Protein AF-A0A1F2S3S4-F1 (afdb_monomer_lite)

Secondary structure (DSSP, 8-state):
----------SSSSHHHHHHHHHHHHHHHHHHHHHHHHTT-EEEEEEEEE-TTT--EEEEEEEEEEEETTTEEE-HHHHHHHHHHTT-HHHHHHHHHHHHHHHHHHHHHTTPPPPEEEE--

Radius of gyration: 22.2 Å; chains: 1; bounding box: 79×38×46 Å

Sequence (121 aa):
MYHAKESGRNNHQFFKPDMNARAVERQWIAANLRRALAQHEFVLHYQPKVDLETGLMTGAEALIRWRHPHRGPIYPAQFVPIAEDCGLMVPIGQWVLREACAQAQAWIDAGRRPTTVAWTS

Foldseek 3Di:
DDDDDDDDDDDDPVPPPVVVVLVVLLVVLLVCVVVQLVVVQKDWDWAFDADPVVRDTQATETAIWGQDPPPGIDHCVSRVVSCVVNVNCVVVVVVSVVNQVVVQVVCVVVVHDRHDYHYDD

Structure (mmCIF, N/CA/C/O backbone):
data_AF-A0A1F2S3S4-F1
#
_entry.id   AF-A0A1F2S3S4-F1
#
loop_
_atom_site.group_PDB
_atom_site.id
_atom_site.type_symbol
_atom_site.label_atom_id
_atom_site.label_alt_id
_atom_site.label_comp_id
_atom_site.label_asym_id
_atom_site.label_entity_id
_atom_site.label_seq_id
_atom_site.pdbx_PDB_ins_code
_atom_site.Cartn_x
_atom_site.Cartn_y
_atom_site.Cartn_z
_atom_site.occupancy
_atom_site.B_iso_or_equiv
_atom_site.auth_seq_id
_atom_site.auth_comp_id
_atom_site.auth_asym_id
_atom_site.auth_atom_id
_atom_site.pdbx_PDB_model_num
ATOM 1 N N . MET A 1 1 ? 57.774 -25.232 -19.438 1.00 42.62 1 MET A N 1
ATOM 2 C CA . MET A 1 1 ? 58.208 -25.086 -18.030 1.00 42.62 1 MET A CA 1
ATOM 3 C C . MET A 1 1 ? 57.583 -23.797 -17.513 1.00 42.62 1 MET A C 1
ATOM 5 O O . MET A 1 1 ? 58.039 -22.753 -17.931 1.00 42.62 1 MET A O 1
ATOM 9 N N . TYR A 1 2 ? 56.485 -23.744 -16.763 1.00 34.56 2 TYR A N 1
ATOM 10 C CA . TYR A 1 2 ? 55.772 -24.733 -15.959 1.00 34.56 2 TYR A CA 1
ATOM 11 C C . TYR A 1 2 ? 54.258 -24.561 -16.163 1.00 34.56 2 TYR A C 1
ATOM 13 O O . TYR A 1 2 ? 53.729 -23.456 -16.120 1.00 34.56 2 TYR A O 1
ATOM 21 N N . HIS A 1 3 ? 53.587 -25.686 -16.388 1.00 39.44 3 HIS A N 1
ATOM 22 C CA . HIS A 1 3 ? 52.155 -25.854 -16.187 1.00 39.44 3 HIS A CA 1
ATOM 23 C C . HIS A 1 3 ? 51.837 -25.784 -14.688 1.00 39.44 3 HIS A C 1
ATOM 25 O O . HIS A 1 3 ? 52.501 -26.473 -13.922 1.00 39.44 3 HIS A O 1
ATOM 31 N N . ALA A 1 4 ? 50.766 -25.087 -14.305 1.00 37.62 4 ALA A N 1
ATOM 32 C CA . ALA A 1 4 ? 49.880 -25.514 -13.220 1.00 37.62 4 ALA A CA 1
ATOM 33 C C . ALA A 1 4 ? 48.536 -24.780 -13.341 1.00 37.62 4 ALA A C 1
ATOM 35 O O . ALA A 1 4 ? 48.444 -23.564 -13.206 1.00 37.62 4 ALA A O 1
ATOM 36 N N . LYS A 1 5 ? 47.503 -25.554 -13.677 1.00 44.28 5 LYS A N 1
ATOM 37 C CA . LYS A 1 5 ? 46.088 -25.201 -13.546 1.00 44.28 5 LYS A CA 1
ATOM 38 C C . LYS A 1 5 ? 45.738 -25.112 -12.062 1.00 44.28 5 LYS A C 1
ATOM 40 O O . LYS A 1 5 ? 46.130 -26.014 -11.341 1.00 44.28 5 LYS A O 1
ATOM 45 N N . GLU A 1 6 ? 44.884 -24.163 -11.694 1.00 36.44 6 GLU A N 1
ATOM 46 C CA . GLU A 1 6 ? 43.825 -24.333 -10.683 1.00 36.44 6 GLU A CA 1
ATOM 47 C C . GLU A 1 6 ? 42.831 -23.161 -10.850 1.00 36.44 6 GLU A C 1
ATOM 49 O O . GLU A 1 6 ? 43.172 -22.005 -10.651 1.00 36.44 6 GLU A O 1
ATOM 54 N N . SER A 1 7 ? 41.721 -23.363 -11.573 1.00 36.19 7 SER A N 1
ATOM 55 C CA . SER A 1 7 ? 40.388 -23.609 -10.981 1.00 36.19 7 SER A CA 1
ATOM 56 C C . SER A 1 7 ? 39.799 -22.321 -10.362 1.00 36.19 7 SER A C 1
ATOM 58 O O . SER A 1 7 ? 40.200 -21.917 -9.288 1.00 36.19 7 SER A O 1
ATOM 60 N N . GLY A 1 8 ? 38.865 -21.593 -10.983 1.00 36.00 8 GLY A N 1
ATOM 61 C CA . GLY A 1 8 ? 37.567 -22.097 -11.417 1.00 36.00 8 GLY A CA 1
ATOM 62 C C . GLY A 1 8 ? 36.886 -21.219 -12.472 1.00 36.00 8 GLY A C 1
ATOM 63 O O . GLY A 1 8 ? 36.724 -20.008 -12.359 1.00 36.00 8 GLY A O 1
ATOM 64 N N . ARG A 1 9 ? 36.481 -21.913 -13.524 1.00 46.31 9 ARG A N 1
ATOM 65 C CA . ARG A 1 9 ? 35.820 -21.480 -14.745 1.00 46.31 9 ARG A CA 1
ATOM 66 C C . ARG A 1 9 ? 34.320 -21.696 -14.541 1.00 46.31 9 ARG A C 1
ATOM 68 O O . ARG A 1 9 ? 33.880 -22.818 -14.737 1.00 46.31 9 ARG A O 1
ATOM 75 N N . ASN A 1 10 ? 33.576 -20.679 -14.088 1.00 38.47 10 ASN A N 1
ATOM 76 C CA . ASN A 1 10 ? 32.102 -20.614 -14.180 1.00 38.47 10 ASN A CA 1
ATOM 77 C C . ASN A 1 10 ? 31.525 -19.322 -13.566 1.00 38.47 10 ASN A C 1
ATOM 79 O O . ASN A 1 10 ? 31.046 -19.345 -12.439 1.00 38.47 10 ASN A O 1
ATOM 83 N N . ASN A 1 11 ? 31.514 -18.185 -14.277 1.00 40.03 11 ASN A N 1
ATOM 84 C CA . ASN A 1 11 ? 30.653 -17.077 -13.815 1.00 40.03 11 ASN A CA 1
ATOM 85 C C . ASN A 1 11 ? 30.005 -16.193 -14.894 1.00 40.03 11 ASN A C 1
ATOM 87 O O . ASN A 1 11 ? 29.435 -15.154 -14.586 1.00 40.03 11 ASN A O 1
ATOM 91 N N . HIS A 1 12 ? 30.038 -16.599 -16.167 1.00 46.00 12 HIS A N 1
ATOM 92 C CA . HIS A 1 12 ? 29.491 -15.778 -17.260 1.00 46.00 12 HIS A CA 1
ATOM 93 C C . HIS A 1 12 ? 28.166 -16.271 -17.854 1.00 46.00 12 HIS A C 1
ATOM 95 O O . HIS A 1 12 ? 27.632 -15.604 -18.739 1.00 46.00 12 HIS A O 1
ATOM 101 N N . GLN A 1 13 ? 27.617 -17.400 -17.392 1.00 40.66 13 GLN A N 1
ATOM 102 C CA . GLN A 1 13 ? 26.443 -18.011 -18.034 1.00 40.66 13 GLN A CA 1
ATOM 103 C C . GLN A 1 13 ? 25.116 -17.791 -17.292 1.00 40.66 13 GLN A C 1
ATOM 105 O O . GLN A 1 13 ? 24.098 -17.637 -17.956 1.00 40.66 13 GLN A O 1
ATOM 110 N N . PHE A 1 14 ? 25.116 -17.626 -15.965 1.00 41.97 14 PHE A N 1
ATOM 111 C CA . PHE A 1 14 ? 23.902 -17.261 -15.209 1.00 41.97 14 PHE A CA 1
ATOM 112 C C . PHE A 1 14 ? 23.609 -15.750 -15.207 1.00 41.97 14 PHE A C 1
ATOM 114 O O . PHE A 1 14 ? 22.507 -15.323 -14.891 1.00 41.97 14 PHE A O 1
ATOM 121 N N . PHE A 1 15 ? 24.582 -14.920 -15.596 1.00 47.53 15 PHE A N 1
ATOM 122 C CA . PHE A 1 15 ? 24.500 -13.465 -15.442 1.00 47.53 15 PHE A CA 1
ATOM 123 C C . PHE A 1 15 ? 23.742 -12.751 -16.578 1.00 47.53 15 PHE A C 1
ATOM 125 O O . PHE A 1 15 ? 23.322 -11.616 -16.410 1.00 47.53 15 PHE A O 1
ATOM 132 N N . LYS A 1 16 ? 23.554 -13.370 -17.752 1.00 56.03 16 LYS A N 1
ATOM 133 C CA . LYS A 1 16 ? 23.025 -12.660 -18.938 1.00 56.03 16 LYS A CA 1
ATOM 134 C C . LYS A 1 16 ? 21.499 -12.733 -19.125 1.00 56.03 16 LYS A C 1
ATOM 136 O O . LYS A 1 16 ? 20.922 -11.694 -19.437 1.00 56.03 16 LYS A O 1
ATOM 141 N N . PRO A 1 17 ? 20.821 -13.879 -18.935 1.00 58.91 17 PRO A N 1
ATOM 142 C CA . PRO A 1 17 ? 19.366 -13.952 -19.109 1.00 58.91 17 PRO A CA 1
ATOM 143 C C . PRO A 1 17 ? 18.606 -13.263 -17.968 1.00 58.91 17 PRO A C 1
ATOM 145 O O . PRO A 1 17 ? 17.729 -12.441 -18.225 1.00 58.91 17 PRO A O 1
ATOM 148 N N . ASP A 1 18 ? 19.002 -13.521 -16.719 1.00 61.56 18 ASP A N 1
ATOM 149 C CA . ASP A 1 18 ? 18.311 -13.009 -15.528 1.00 61.56 18 ASP A CA 1
ATOM 150 C C . ASP A 1 18 ? 18.458 -11.494 -15.365 1.00 61.56 18 ASP A C 1
ATOM 152 O O . ASP A 1 18 ? 17.512 -10.809 -14.971 1.00 61.56 18 ASP A O 1
ATOM 156 N N . MET A 1 19 ? 19.621 -10.933 -15.712 1.00 63.56 19 MET A N 1
ATOM 157 C CA . MET A 1 19 ? 19.800 -9.479 -15.728 1.00 63.56 19 MET A CA 1
ATOM 158 C C . MET A 1 19 ? 18.954 -8.809 -16.805 1.00 63.56 19 MET A C 1
ATOM 160 O O . MET A 1 19 ? 18.365 -7.760 -16.548 1.00 63.56 19 MET A O 1
ATOM 164 N N . ASN A 1 20 ? 18.868 -9.414 -17.993 1.00 78.06 20 ASN A N 1
ATOM 165 C CA . ASN A 1 20 ? 18.056 -8.871 -19.073 1.00 78.06 20 ASN A CA 1
ATOM 166 C C . ASN A 1 20 ? 16.563 -8.937 -18.713 1.00 78.06 20 ASN A C 1
ATOM 168 O O . ASN A 1 20 ? 15.840 -7.962 -18.894 1.00 78.06 20 ASN A O 1
ATOM 172 N N . ALA A 1 21 ? 16.118 -10.038 -18.098 1.00 82.31 21 ALA A N 1
ATOM 173 C CA . ALA A 1 21 ? 14.753 -10.183 -17.599 1.00 82.31 21 ALA A CA 1
ATOM 174 C C . ALA A 1 21 ? 14.403 -9.124 -16.538 1.00 82.31 21 ALA A C 1
ATOM 176 O O . ALA A 1 21 ? 13.349 -8.496 -16.621 1.00 82.31 21 ALA A O 1
ATOM 177 N N . ARG A 1 22 ? 15.303 -8.856 -15.581 1.00 83.62 22 ARG A N 1
ATOM 178 C CA . ARG A 1 22 ? 15.106 -7.806 -14.562 1.00 83.62 22 ARG A CA 1
ATOM 179 C C . ARG A 1 22 ? 15.043 -6.403 -15.164 1.00 83.62 22 ARG A C 1
ATOM 181 O O . ARG A 1 22 ? 14.218 -5.598 -14.736 1.00 83.62 22 ARG A O 1
ATOM 188 N N . ALA A 1 23 ? 15.888 -6.106 -16.150 1.00 87.31 23 ALA A N 1
ATOM 189 C CA . ALA A 1 23 ? 15.877 -4.815 -16.835 1.00 87.31 23 ALA A CA 1
ATOM 190 C C . ALA A 1 23 ? 14.568 -4.598 -17.612 1.00 87.31 23 ALA A C 1
ATOM 192 O O . ALA A 1 23 ? 13.951 -3.538 -17.490 1.00 87.31 23 ALA A O 1
ATOM 193 N N . VAL A 1 24 ? 14.111 -5.622 -18.342 1.00 90.81 24 VAL A N 1
ATOM 194 C CA . VAL A 1 24 ? 12.827 -5.610 -19.058 1.00 90.81 24 VAL A CA 1
ATOM 195 C C . VAL A 1 24 ? 11.661 -5.423 -18.087 1.00 90.81 24 VAL A C 1
ATOM 197 O O . VAL A 1 24 ? 10.786 -4.595 -18.341 1.00 90.81 24 VAL A O 1
ATOM 200 N N . GLU A 1 25 ? 11.663 -6.127 -16.953 1.00 90.25 25 GLU A N 1
ATOM 201 C CA . GLU A 1 25 ? 10.609 -5.997 -15.944 1.00 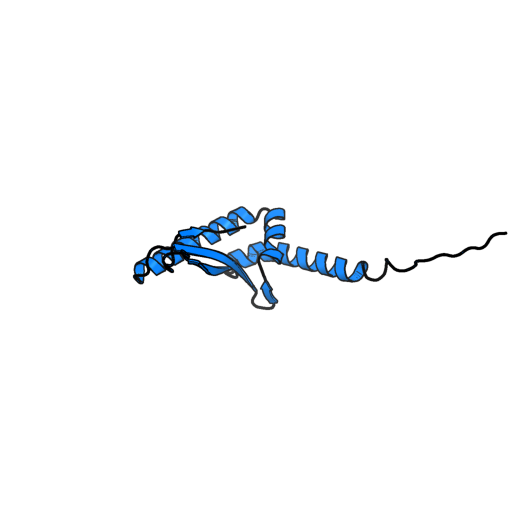90.25 25 GLU A CA 1
ATOM 202 C C . GLU A 1 25 ? 10.567 -4.591 -15.342 1.00 90.25 25 GLU A C 1
ATOM 204 O O . GLU A 1 25 ? 9.504 -3.975 -15.264 1.00 90.25 25 GLU A O 1
ATOM 209 N N . ARG A 1 26 ? 11.734 -4.035 -14.995 1.00 91.81 26 ARG A N 1
ATOM 210 C CA . ARG A 1 26 ? 11.839 -2.670 -14.471 1.00 91.81 26 ARG A CA 1
ATOM 211 C C . ARG A 1 26 ? 11.311 -1.642 -15.469 1.00 91.81 26 ARG A C 1
ATOM 213 O O . ARG A 1 26 ? 10.559 -0.746 -15.087 1.00 91.81 26 ARG A O 1
ATOM 220 N N . GLN A 1 27 ? 11.693 -1.762 -16.741 1.00 91.88 27 GLN A N 1
ATOM 221 C CA . GLN A 1 27 ? 11.228 -0.865 -17.798 1.00 91.88 27 GLN A CA 1
ATOM 222 C C . GLN A 1 27 ? 9.713 -0.976 -18.000 1.00 91.88 27 GLN A C 1
ATOM 224 O O . GLN A 1 27 ? 9.035 0.042 -18.149 1.00 91.88 27 GLN A O 1
ATOM 229 N N . TRP A 1 28 ? 9.175 -2.197 -17.965 1.00 94.19 28 TRP A N 1
ATOM 230 C CA . TRP A 1 28 ? 7.740 -2.426 -18.058 1.00 94.19 28 TRP A CA 1
ATOM 231 C C . TRP A 1 28 ? 6.997 -1.773 -16.886 1.00 94.19 28 TRP A C 1
ATOM 233 O O . TRP A 1 28 ? 6.047 -1.027 -17.120 1.00 94.19 28 TRP A O 1
ATOM 243 N N . ILE A 1 29 ? 7.451 -1.962 -15.643 1.00 94.19 29 ILE A N 1
ATOM 244 C CA . ILE A 1 29 ? 6.846 -1.321 -14.465 1.00 94.19 29 ILE A CA 1
ATOM 245 C C . ILE A 1 29 ? 6.873 0.207 -14.610 1.00 94.19 29 ILE A C 1
ATOM 247 O O . ILE A 1 29 ? 5.829 0.848 -14.496 1.00 94.19 29 ILE A O 1
ATOM 251 N N . ALA A 1 30 ? 8.029 0.789 -14.941 1.00 92.38 30 ALA A N 1
ATOM 252 C CA . ALA A 1 30 ? 8.184 2.235 -15.104 1.00 92.38 30 ALA A CA 1
ATOM 253 C C . ALA A 1 30 ? 7.211 2.820 -16.146 1.00 92.38 30 ALA A C 1
ATOM 255 O O . ALA A 1 30 ? 6.579 3.851 -15.905 1.00 92.38 30 ALA A O 1
ATOM 256 N N . ALA A 1 31 ? 7.047 2.138 -17.284 1.00 92.19 31 ALA A N 1
ATOM 257 C CA . ALA A 1 31 ? 6.124 2.549 -18.339 1.00 92.19 31 ALA A CA 1
ATOM 258 C C . ALA A 1 31 ? 4.645 2.448 -17.925 1.00 92.19 31 ALA A C 1
ATOM 260 O O . ALA A 1 31 ? 3.825 3.239 -18.393 1.00 92.19 31 ALA A O 1
ATOM 261 N N . ASN A 1 32 ? 4.290 1.500 -17.052 1.00 94.88 32 ASN A N 1
ATOM 262 C CA . ASN A 1 32 ? 2.895 1.230 -16.699 1.00 94.88 32 ASN A CA 1
ATOM 263 C C . ASN A 1 32 ? 2.437 1.911 -15.398 1.00 94.88 32 ASN A C 1
ATOM 265 O O . ASN A 1 32 ? 1.238 2.097 -15.230 1.00 94.88 32 ASN A O 1
ATOM 269 N N . LEU A 1 33 ? 3.339 2.366 -14.521 1.00 93.56 33 LEU A N 1
ATOM 270 C CA . LEU A 1 33 ? 2.987 2.979 -13.228 1.00 93.56 33 LEU A CA 1
ATOM 271 C C . LEU A 1 33 ? 2.044 4.190 -13.338 1.00 93.56 33 LEU A C 1
ATOM 273 O O . LEU A 1 33 ? 1.059 4.283 -12.606 1.00 93.56 33 LEU A O 1
ATOM 277 N N . ARG A 1 34 ? 2.308 5.118 -14.270 1.00 91.94 34 ARG A N 1
ATOM 278 C CA . ARG A 1 34 ? 1.416 6.276 -14.488 1.00 91.94 34 ARG A CA 1
ATOM 279 C C . ARG A 1 34 ? 0.032 5.838 -14.961 1.00 91.94 34 ARG A C 1
ATOM 281 O O . ARG A 1 34 ? -0.973 6.394 -14.526 1.00 91.94 34 ARG A O 1
ATOM 288 N N . ARG A 1 35 ? -0.012 4.834 -15.841 1.00 93.56 35 ARG A N 1
ATOM 289 C CA . ARG A 1 35 ? -1.261 4.277 -16.364 1.00 93.56 35 ARG A CA 1
ATOM 290 C C . ARG A 1 35 ? -2.046 3.571 -15.263 1.00 93.56 35 ARG A C 1
ATOM 292 O O . ARG A 1 35 ? -3.242 3.800 -15.164 1.00 93.56 35 ARG A O 1
ATO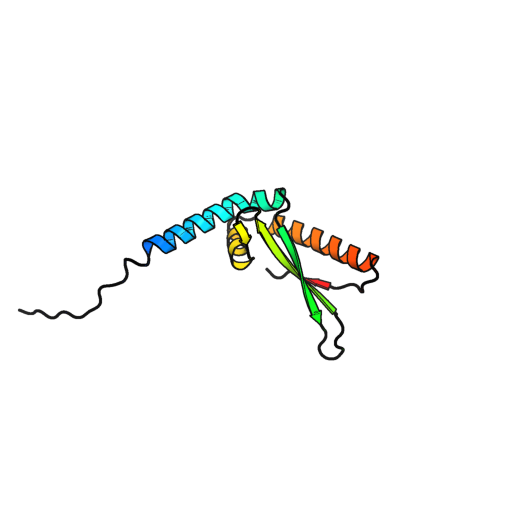M 299 N N . ALA A 1 36 ? -1.377 2.793 -14.418 1.00 94.25 36 ALA A N 1
ATOM 300 C CA . ALA A 1 36 ? -1.983 2.098 -13.288 1.00 94.25 36 ALA A CA 1
ATOM 301 C C . ALA A 1 36 ? -2.708 3.058 -12.338 1.00 94.25 36 ALA A C 1
ATOM 303 O O . ALA A 1 36 ? -3.825 2.777 -11.904 1.00 94.25 36 ALA A O 1
ATOM 304 N N . LEU A 1 37 ? -2.107 4.225 -12.078 1.00 91.06 37 LEU A N 1
ATOM 305 C CA . LEU A 1 37 ? -2.735 5.279 -11.282 1.00 91.06 37 LEU A CA 1
ATOM 306 C C . LEU A 1 37 ? -3.998 5.837 -11.954 1.00 91.06 37 LEU A C 1
ATOM 308 O O . LEU A 1 37 ? -5.020 5.999 -11.294 1.00 91.06 37 LEU A O 1
ATOM 312 N N . ALA A 1 38 ? -3.943 6.101 -13.262 1.00 92.19 38 ALA A N 1
ATOM 313 C CA . ALA A 1 38 ? -5.075 6.630 -14.026 1.00 92.19 38 ALA A CA 1
ATOM 314 C C . ALA A 1 38 ? -6.198 5.600 -14.258 1.00 92.19 38 ALA A C 1
ATOM 316 O O . ALA A 1 38 ? -7.355 5.976 -14.399 1.00 92.19 38 ALA A O 1
ATOM 317 N N . GLN A 1 39 ? -5.865 4.309 -14.308 1.00 95.00 39 GLN A N 1
ATOM 318 C CA . GLN A 1 39 ? -6.798 3.207 -14.571 1.00 95.00 39 GLN A CA 1
ATOM 319 C C . GLN A 1 39 ? -7.327 2.541 -13.294 1.00 95.00 39 GLN A C 1
ATOM 321 O O . GLN A 1 39 ? -7.959 1.491 -13.376 1.00 95.00 39 GLN A O 1
ATOM 326 N N . HIS A 1 40 ? -7.094 3.139 -12.120 1.00 93.31 40 HIS A N 1
ATOM 327 C CA . HIS A 1 40 ? -7.543 2.605 -10.828 1.00 93.31 40 HIS A CA 1
ATOM 328 C C . HIS A 1 40 ? -7.074 1.159 -10.573 1.00 93.31 40 HIS A C 1
ATOM 330 O O . HIS A 1 40 ? -7.794 0.334 -10.009 1.00 93.31 40 HIS A O 1
ATOM 336 N N . GLU A 1 41 ? -5.848 0.840 -10.994 1.00 96.38 41 GLU A N 1
ATOM 337 C CA . GLU A 1 41 ? -5.251 -0.484 -10.787 1.00 96.38 41 GLU A CA 1
ATOM 338 C C . GLU A 1 41 ? -4.585 -0.617 -9.408 1.00 96.38 41 GLU A C 1
ATOM 340 O O . GLU A 1 41 ? -4.241 -1.725 -8.989 1.00 96.38 41 GLU A O 1
ATOM 345 N N . PHE A 1 42 ? -4.400 0.490 -8.687 1.00 96.56 42 PHE A N 1
ATOM 346 C CA . PHE A 1 42 ? -3.968 0.455 -7.295 1.00 96.56 42 PHE A CA 1
ATOM 347 C C . PHE A 1 42 ? -5.145 0.208 -6.356 1.00 96.56 42 PHE A C 1
ATOM 349 O O . PHE A 1 42 ? -6.239 0.736 -6.540 1.00 96.56 42 PHE A O 1
ATOM 356 N N . VAL A 1 43 ? -4.894 -0.582 -5.317 1.00 96.06 43 VAL A N 1
ATOM 357 C CA . VAL A 1 43 ? -5.830 -0.839 -4.220 1.00 96.06 43 VAL A CA 1
ATOM 358 C C . 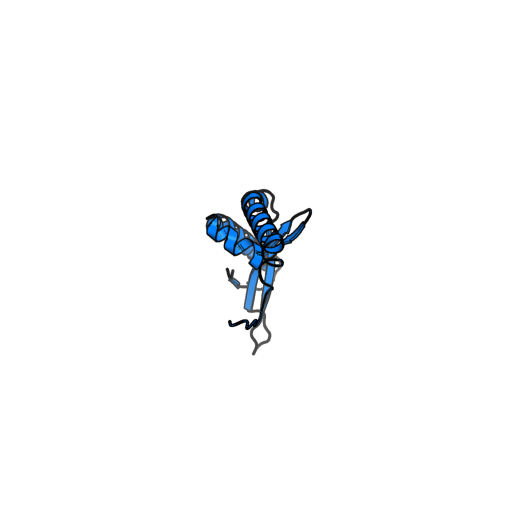VAL A 1 43 ? -5.091 -0.759 -2.888 1.00 96.06 43 VAL A C 1
ATOM 360 O O . VAL A 1 43 ? -3.884 -1.010 -2.825 1.00 96.06 43 VAL A O 1
ATOM 363 N N . LEU A 1 44 ? -5.807 -0.422 -1.818 1.00 95.94 44 LEU A N 1
ATOM 364 C CA . LEU A 1 44 ? -5.277 -0.470 -0.458 1.00 95.94 44 LEU A CA 1
ATOM 365 C C . LEU A 1 44 ? -5.751 -1.739 0.245 1.00 95.94 44 LEU A C 1
ATOM 367 O O . LEU A 1 44 ? -6.937 -2.055 0.274 1.00 95.94 44 LEU A O 1
ATOM 371 N N . HIS A 1 45 ? -4.802 -2.476 0.807 1.00 94.56 45 HIS A N 1
ATOM 372 C CA . HIS A 1 45 ? -5.076 -3.502 1.805 1.00 94.56 45 HIS A CA 1
ATOM 373 C C . HIS A 1 45 ? -4.830 -2.909 3.190 1.00 94.56 45 HIS A C 1
ATOM 375 O O . HIS A 1 45 ? -3.990 -2.026 3.335 1.00 94.56 45 HIS A O 1
ATOM 381 N N . TYR A 1 46 ? -5.526 -3.413 4.206 1.00 93.00 46 TYR A N 1
ATOM 382 C CA . TYR A 1 46 ? -5.439 -2.873 5.560 1.00 93.00 46 TYR A CA 1
ATOM 383 C C . TYR A 1 46 ? -5.002 -3.953 6.540 1.00 93.00 46 TYR A C 1
ATOM 385 O O . TYR A 1 46 ? -5.679 -4.970 6.685 1.00 93.00 46 TYR A O 1
ATOM 393 N N . GLN A 1 47 ? -3.869 -3.736 7.204 1.00 91.19 47 GLN A N 1
ATOM 394 C CA . GLN A 1 47 ? -3.389 -4.621 8.262 1.00 91.19 47 GLN A CA 1
ATOM 395 C C . GLN A 1 47 ? -3.763 -4.033 9.628 1.00 91.19 47 GLN A C 1
ATOM 397 O O . GLN A 1 47 ? -3.321 -2.929 9.935 1.00 91.19 47 GLN A O 1
ATOM 402 N N . PRO A 1 48 ? -4.561 -4.721 10.461 1.00 89.69 48 PRO A N 1
ATOM 403 C CA . PRO A 1 48 ? -4.974 -4.184 11.752 1.00 89.69 48 PRO A CA 1
ATOM 404 C C . PRO A 1 48 ? -3.780 -4.036 12.702 1.00 89.69 48 PRO A C 1
ATOM 406 O O . PRO A 1 48 ? -2.921 -4.915 12.783 1.00 89.69 48 PRO A O 1
ATOM 409 N N . LYS A 1 49 ? -3.761 -2.933 13.451 1.00 89.06 49 LYS A N 1
ATOM 410 C CA . LYS A 1 49 ? -2.881 -2.718 14.603 1.00 89.06 49 LYS A CA 1
ATOM 411 C C . LYS A 1 49 ? -3.695 -2.981 15.859 1.00 89.06 49 LYS A C 1
ATOM 413 O O . LYS A 1 49 ? -4.770 -2.405 16.025 1.00 89.06 49 LYS A O 1
ATOM 418 N N . VAL A 1 50 ? -3.203 -3.883 16.699 1.00 88.62 50 VAL A N 1
ATOM 419 C CA . VAL A 1 50 ? -3.862 -4.295 17.940 1.00 88.62 50 VAL A CA 1
ATOM 420 C C . VAL A 1 50 ? -2.988 -3.924 19.124 1.00 88.62 50 VAL A C 1
ATOM 422 O O . VAL A 1 50 ? -1.767 -4.066 19.077 1.00 88.62 50 VAL A O 1
ATOM 425 N N . ASP A 1 51 ? -3.623 -3.422 20.169 1.00 89.06 51 ASP A N 1
ATOM 426 C CA . ASP A 1 51 ? -3.004 -3.271 21.473 1.00 89.06 51 ASP A CA 1
ATOM 427 C C . ASP A 1 51 ? -2.881 -4.657 22.123 1.00 89.06 51 ASP A C 1
ATOM 429 O O . ASP A 1 51 ? -3.855 -5.410 22.178 1.00 89.06 51 ASP A O 1
ATOM 433 N N . LEU A 1 52 ? -1.675 -5.027 22.558 1.00 90.38 52 LEU A N 1
ATOM 434 C CA . LEU A 1 52 ? -1.398 -6.380 23.054 1.00 90.38 52 LEU A CA 1
ATOM 435 C C . LEU A 1 52 ? -1.909 -6.619 24.479 1.00 90.38 52 LEU A C 1
ATOM 437 O O . LEU A 1 52 ? -2.102 -7.771 24.859 1.00 90.38 52 LEU A O 1
ATOM 441 N N . GLU A 1 53 ? -2.116 -5.561 25.261 1.00 93.00 53 GLU A N 1
ATOM 442 C CA . GLU A 1 53 ? -2.589 -5.661 26.643 1.00 93.00 53 GLU A CA 1
ATOM 443 C C . GLU A 1 53 ? -4.115 -5.804 26.687 1.00 93.00 53 GLU A C 1
ATOM 445 O O . GLU A 1 53 ? -4.660 -6.642 27.403 1.00 93.00 53 GLU A O 1
ATOM 450 N N . THR A 1 54 ? -4.812 -5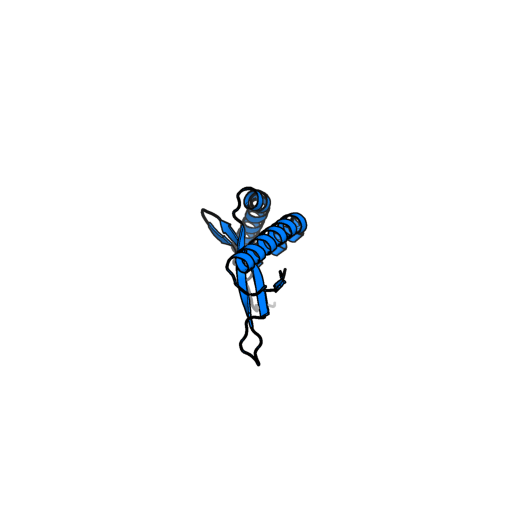.019 25.869 1.00 89.94 54 THR A N 1
ATOM 451 C CA . THR A 1 54 ? -6.277 -4.949 25.823 1.00 89.94 54 THR A CA 1
ATOM 452 C C . THR A 1 54 ? -6.895 -5.813 24.723 1.00 89.94 54 THR A C 1
ATOM 454 O O . THR A 1 54 ? -8.098 -6.072 24.748 1.00 89.94 54 THR A O 1
ATOM 457 N N . GLY A 1 55 ? -6.108 -6.235 23.727 1.00 87.00 55 GLY A N 1
ATOM 458 C CA . GLY A 1 55 ? -6.586 -6.949 22.538 1.00 87.00 55 GLY A CA 1
ATOM 459 C C . GLY A 1 55 ? -7.427 -6.088 21.588 1.00 87.00 55 GLY A C 1
ATOM 460 O O . GLY A 1 55 ? -7.980 -6.600 20.611 1.00 87.00 55 GLY A O 1
ATOM 461 N N . LEU A 1 56 ? -7.560 -4.787 21.860 1.00 86.00 56 LEU A N 1
ATOM 462 C CA . LEU A 1 56 ? -8.385 -3.881 21.071 1.00 86.00 56 LEU A CA 1
ATOM 463 C C . LEU A 1 56 ? -7.637 -3.402 19.826 1.00 86.00 56 LEU A C 1
ATOM 465 O O . LEU A 1 56 ? -6.440 -3.123 19.854 1.00 86.00 56 LEU A O 1
ATOM 469 N N . MET A 1 57 ? -8.362 -3.254 18.718 1.00 83.62 57 MET A N 1
ATOM 470 C CA . MET A 1 57 ? -7.816 -2.645 17.507 1.00 83.62 57 MET A CA 1
ATOM 471 C C . MET A 1 57 ? -7.620 -1.138 17.720 1.00 83.62 57 MET A C 1
ATOM 473 O O . MET A 1 57 ? -8.574 -0.423 18.027 1.00 83.62 57 MET A O 1
ATOM 477 N N . THR A 1 58 ? -6.394 -0.661 17.522 1.00 85.69 58 THR A N 1
ATOM 478 C CA . THR A 1 58 ? -5.993 0.747 17.677 1.00 85.69 58 THR A CA 1
ATOM 479 C C . THR A 1 58 ? -5.876 1.479 16.343 1.00 85.69 58 THR A C 1
ATOM 481 O O . THR A 1 58 ? -5.929 2.707 16.291 1.00 85.69 58 THR A O 1
ATOM 484 N N . GLY A 1 59 ? -5.734 0.747 15.239 1.00 86.50 59 GLY A N 1
ATOM 485 C CA . GLY A 1 59 ? -5.540 1.334 13.920 1.00 86.50 59 GLY A CA 1
ATOM 486 C C . GLY A 1 59 ? -5.458 0.295 12.815 1.00 86.50 59 GLY A C 1
ATOM 487 O O . GLY A 1 59 ? -5.663 -0.897 13.044 1.00 86.50 59 GLY A O 1
ATOM 488 N N . ALA A 1 60 ? -5.118 0.753 11.617 1.00 89.25 60 ALA A N 1
ATOM 489 C CA . ALA A 1 60 ? -4.779 -0.110 10.501 1.00 89.25 60 ALA A CA 1
ATOM 490 C C . ALA A 1 60 ? -3.636 0.495 9.678 1.00 89.25 60 ALA A C 1
ATOM 492 O O . ALA A 1 60 ? -3.548 1.700 9.484 1.00 89.25 60 ALA A O 1
ATOM 493 N N . GLU A 1 61 ? -2.739 -0.335 9.169 1.00 91.06 61 GLU A N 1
ATOM 494 C CA . GLU A 1 61 ? -1.749 0.089 8.187 1.00 91.06 61 GLU A CA 1
ATOM 495 C C . GLU A 1 61 ? -2.327 -0.033 6.781 1.00 91.06 61 GLU A C 1
ATOM 497 O O . GLU A 1 61 ? -2.792 -1.111 6.410 1.00 91.06 61 GLU A O 1
ATOM 502 N N . ALA A 1 62 ? -2.301 1.053 6.007 1.00 93.06 62 ALA A N 1
ATOM 503 C CA . ALA A 1 62 ? -2.655 1.034 4.594 1.00 93.06 62 ALA A CA 1
ATOM 504 C C . ALA A 1 62 ? -1.460 0.551 3.773 1.00 93.06 62 ALA A C 1
ATOM 506 O O . ALA A 1 62 ? -0.411 1.188 3.710 1.00 93.06 62 ALA A O 1
ATOM 507 N N . LEU A 1 63 ? -1.650 -0.574 3.099 1.00 93.31 63 LEU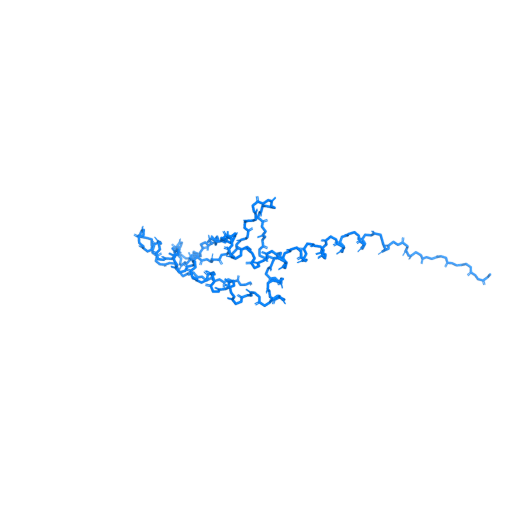 A N 1
ATOM 508 C CA . LEU A 1 63 ? -0.645 -1.256 2.307 1.00 93.31 63 LEU A CA 1
ATOM 509 C C . LEU A 1 63 ? -1.073 -1.226 0.842 1.00 93.31 63 LEU A C 1
ATOM 511 O O . LEU A 1 63 ? -1.993 -1.938 0.435 1.00 93.31 63 LEU A O 1
ATOM 515 N N . ILE A 1 64 ? -0.389 -0.416 0.036 1.00 96.00 64 ILE A N 1
ATOM 516 C CA . ILE A 1 64 ? -0.673 -0.314 -1.396 1.00 96.00 64 ILE A CA 1
ATOM 517 C C . ILE A 1 64 ? -0.414 -1.648 -2.107 1.00 96.00 64 ILE A C 1
ATOM 519 O O . ILE A 1 64 ? 0.526 -2.382 -1.798 1.00 96.00 64 ILE A O 1
ATOM 523 N N . ARG A 1 65 ? -1.266 -1.994 -3.064 1.00 95.69 65 ARG A N 1
ATOM 524 C CA . ARG A 1 65 ? -1.115 -3.141 -3.959 1.00 95.69 65 ARG A CA 1
ATOM 525 C C . ARG A 1 65 ? -1.446 -2.692 -5.366 1.00 95.69 65 ARG A C 1
ATOM 527 O O . ARG A 1 65 ? -2.351 -1.887 -5.557 1.00 95.69 65 ARG A O 1
ATOM 534 N N . TRP A 1 66 ? -0.748 -3.242 -6.348 1.00 96.44 66 TRP A N 1
ATOM 535 C CA . TRP A 1 66 ? -1.080 -3.022 -7.745 1.00 96.44 66 TRP A CA 1
ATOM 536 C C . TRP A 1 66 ? -1.709 -4.287 -8.316 1.00 96.44 66 TRP A C 1
ATOM 538 O O . TRP A 1 66 ? -1.071 -5.333 -8.412 1.00 96.44 66 TRP A O 1
ATOM 548 N N . ARG A 1 67 ? -2.990 -4.205 -8.670 1.00 95.50 67 ARG A N 1
ATOM 549 C CA . ARG A 1 67 ? -3.754 -5.291 -9.276 1.00 95.50 67 ARG A CA 1
ATOM 550 C C . ARG A 1 67 ? -3.786 -5.099 -10.790 1.00 95.50 67 ARG A C 1
ATOM 552 O O . ARG A 1 67 ? -4.723 -4.513 -11.325 1.00 95.50 67 ARG A O 1
ATOM 559 N N . HIS A 1 68 ? -2.765 -5.605 -11.476 1.00 93.50 68 HIS A N 1
ATOM 560 C CA . HIS A 1 68 ? -2.704 -5.513 -12.930 1.00 93.50 68 HIS A CA 1
ATOM 561 C C . HIS A 1 68 ? -3.636 -6.559 -13.577 1.00 93.50 68 HIS A C 1
ATOM 563 O O . HIS A 1 68 ? -3.531 -7.746 -13.249 1.00 93.50 68 HIS A O 1
ATOM 569 N N . PRO A 1 69 ? -4.498 -6.178 -14.539 1.00 89.56 69 PRO A N 1
ATOM 570 C CA . PRO A 1 69 ? -5.553 -7.049 -15.072 1.00 89.56 69 PRO A CA 1
ATOM 571 C C . PRO A 1 69 ? -5.033 -8.339 -15.720 1.00 89.56 69 PRO A C 1
ATOM 573 O O . PRO A 1 69 ? -5.692 -9.370 -15.652 1.00 89.56 69 PRO A O 1
ATOM 576 N N . HIS A 1 70 ? -3.838 -8.302 -16.319 1.00 90.44 70 HIS A N 1
ATOM 577 C CA . HIS A 1 70 ? -3.270 -9.451 -17.041 1.00 90.44 70 HIS A CA 1
ATOM 578 C C . HIS A 1 70 ? -2.097 -10.133 -16.334 1.00 90.44 70 HIS A C 1
ATOM 580 O O . HIS A 1 70 ? -1.763 -11.264 -16.665 1.00 90.44 70 HIS A O 1
ATOM 586 N N . ARG A 1 71 ? -1.437 -9.445 -15.395 1.00 89.12 71 ARG A N 1
ATOM 587 C CA . ARG A 1 71 ? -0.235 -9.965 -14.710 1.00 89.12 71 ARG A CA 1
ATOM 588 C C . ARG A 1 71 ? -0.529 -10.428 -13.287 1.00 89.12 71 ARG A C 1
ATOM 590 O O . ARG A 1 71 ? 0.323 -11.051 -12.666 1.00 89.12 71 ARG A O 1
ATOM 597 N N . GLY A 1 72 ? -1.730 -10.143 -12.788 1.00 90.56 72 GLY A N 1
ATOM 598 C CA . GLY A 1 72 ? -2.086 -10.405 -11.408 1.00 90.56 72 GLY A CA 1
ATOM 599 C C . GLY A 1 72 ? -1.465 -9.376 -10.456 1.00 90.56 72 GLY A C 1
ATOM 600 O O . GLY A 1 72 ? -1.186 -8.241 -10.860 1.00 90.56 72 GLY A O 1
ATOM 601 N N . PRO A 1 73 ? -1.310 -9.733 -9.172 1.00 92.25 73 PRO A N 1
ATOM 602 C CA . PRO A 1 73 ? -0.823 -8.812 -8.158 1.00 92.25 73 PRO A CA 1
ATOM 603 C C . PRO A 1 73 ? 0.669 -8.510 -8.338 1.00 92.25 73 PRO A C 1
ATOM 605 O O . PRO A 1 73 ? 1.492 -9.415 -8.448 1.00 92.25 73 PRO A O 1
ATOM 608 N N . ILE A 1 74 ? 1.008 -7.225 -8.299 1.00 94.06 74 ILE A N 1
ATOM 609 C CA . ILE A 1 74 ? 2.375 -6.708 -8.239 1.00 94.06 74 ILE A CA 1
ATOM 610 C C . ILE A 1 74 ? 2.551 -6.054 -6.865 1.00 94.06 74 ILE A C 1
ATOM 612 O O . ILE A 1 74 ? 1.782 -5.170 -6.465 1.00 94.06 74 ILE A O 1
ATOM 616 N N . TYR A 1 75 ? 3.543 -6.521 -6.109 1.00 92.88 75 TYR A N 1
ATOM 617 C CA . TYR A 1 75 ? 3.746 -6.120 -4.718 1.00 92.88 75 TYR A CA 1
ATOM 618 C C . TYR A 1 75 ? 4.615 -4.860 -4.594 1.00 92.88 75 TYR A C 1
ATOM 620 O O . TYR A 1 75 ? 5.446 -4.610 -5.468 1.00 92.88 75 TYR A O 1
ATOM 628 N N . PRO A 1 76 ? 4.487 -4.089 -3.493 1.00 94.56 76 PRO A N 1
ATOM 629 C CA . PRO A 1 76 ? 5.246 -2.853 -3.269 1.00 94.56 76 PRO A CA 1
ATOM 630 C C . PRO A 1 76 ? 6.746 -2.975 -3.512 1.00 94.56 76 PRO A C 1
ATOM 632 O O . PRO A 1 76 ? 7.312 -2.156 -4.226 1.00 94.56 76 PRO A O 1
ATOM 635 N N . ALA A 1 77 ? 7.370 -4.053 -3.030 1.00 94.12 77 ALA A N 1
ATOM 636 C CA . ALA A 1 77 ? 8.802 -4.295 -3.207 1.00 94.12 77 ALA A CA 1
ATOM 637 C C . ALA A 1 77 ? 9.250 -4.334 -4.683 1.00 94.12 77 ALA A C 1
ATOM 639 O O . ALA A 1 77 ? 10.421 -4.113 -4.976 1.00 94.12 77 ALA A O 1
ATOM 640 N N . GLN A 1 78 ? 8.335 -4.613 -5.617 1.00 94.00 78 GLN A N 1
ATOM 641 C CA . GLN A 1 78 ? 8.631 -4.648 -7.048 1.00 94.00 78 GLN A CA 1
ATOM 642 C C . GLN A 1 78 ? 8.526 -3.270 -7.705 1.00 94.00 78 GLN A C 1
ATOM 644 O O . GLN A 1 78 ? 9.250 -3.017 -8.662 1.00 94.00 78 GLN A O 1
ATOM 649 N N . PHE A 1 79 ? 7.631 -2.392 -7.238 1.00 95.31 79 PHE A N 1
ATOM 650 C CA . PHE A 1 79 ? 7.310 -1.149 -7.949 1.00 95.31 79 PHE A CA 1
ATOM 651 C C . PHE A 1 79 ? 7.636 0.137 -7.187 1.00 95.31 79 PHE A C 1
ATOM 653 O O . PHE A 1 79 ? 7.838 1.155 -7.842 1.00 95.31 79 PHE A O 1
ATOM 660 N N . VAL A 1 80 ? 7.712 0.121 -5.853 1.00 95.81 80 VAL A N 1
ATOM 661 C CA . VAL A 1 80 ? 8.010 1.315 -5.039 1.00 95.81 80 VAL A CA 1
ATOM 662 C C . VAL A 1 80 ? 9.389 1.899 -5.368 1.00 95.81 80 VAL A C 1
ATOM 664 O O . VAL A 1 80 ? 9.427 3.081 -5.704 1.00 95.81 80 VAL A O 1
ATOM 667 N N . PRO A 1 81 ? 10.484 1.109 -5.452 1.00 95.44 81 PRO A N 1
ATOM 668 C CA . PRO A 1 81 ? 11.790 1.661 -5.834 1.00 95.44 81 PRO A CA 1
ATOM 669 C C . PRO A 1 81 ? 11.774 2.307 -7.227 1.00 95.44 81 PRO A C 1
ATOM 671 O O . PRO A 1 81 ? 12.418 3.314 -7.494 1.00 95.44 81 PRO A O 1
ATOM 674 N N . ILE A 1 82 ? 10.980 1.747 -8.143 1.00 95.75 82 ILE A N 1
ATOM 675 C CA . ILE A 1 82 ? 10.859 2.257 -9.512 1.00 95.75 82 ILE A CA 1
ATOM 676 C C . ILE A 1 82 ? 10.014 3.534 -9.533 1.00 95.75 82 ILE A C 1
ATOM 678 O O . ILE A 1 82 ? 10.301 4.452 -10.299 1.00 95.75 82 ILE A O 1
ATOM 682 N N . ALA A 1 83 ? 8.975 3.606 -8.701 1.00 95.56 83 ALA A N 1
ATOM 683 C CA . ALA A 1 83 ? 8.164 4.799 -8.533 1.00 95.56 83 ALA A CA 1
ATOM 684 C C . ALA A 1 83 ? 8.974 5.953 -7.925 1.00 95.56 83 ALA A C 1
ATOM 686 O O . ALA A 1 83 ? 8.810 7.087 -8.374 1.00 95.56 83 ALA A O 1
ATOM 687 N N . GLU A 1 84 ? 9.867 5.671 -6.976 1.00 95.69 84 GLU A N 1
ATOM 688 C CA . GLU A 1 84 ? 10.850 6.621 -6.439 1.00 95.69 84 GLU A CA 1
ATOM 689 C C . GLU A 1 84 ? 11.762 7.155 -7.543 1.00 95.69 84 GLU A C 1
ATOM 691 O O . GLU A 1 84 ? 11.763 8.360 -7.800 1.00 95.69 84 GLU A O 1
ATOM 696 N N . ASP A 1 85 ? 12.427 6.261 -8.279 1.00 94.38 85 ASP A N 1
ATOM 697 C CA . ASP A 1 85 ? 13.326 6.625 -9.381 1.00 94.38 85 ASP A CA 1
ATOM 698 C C . ASP A 1 85 ? 12.620 7.425 -10.494 1.00 94.38 85 ASP A C 1
ATOM 700 O O . ASP A 1 85 ? 13.230 8.253 -11.170 1.00 94.38 85 ASP A O 1
ATOM 704 N N . CYS A 1 86 ? 11.322 7.179 -10.708 1.00 92.56 86 CYS A N 1
ATOM 705 C CA . CYS A 1 86 ? 10.510 7.872 -11.711 1.00 92.56 86 CYS A CA 1
ATOM 706 C C . CYS A 1 86 ? 9.858 9.171 -11.200 1.00 92.56 86 CYS A C 1
ATOM 708 O O . CYS A 1 86 ? 9.127 9.813 -11.964 1.00 92.56 86 CYS A O 1
ATOM 710 N N . GLY A 1 87 ? 10.055 9.542 -9.929 1.00 93.31 87 GLY A N 1
ATOM 711 C CA . GLY A 1 87 ? 9.426 10.714 -9.311 1.00 93.31 87 GLY A CA 1
ATOM 712 C C . GLY A 1 87 ? 7.904 10.596 -9.144 1.00 93.31 87 GLY A C 1
ATOM 713 O O . GLY A 1 87 ? 7.197 11.602 -9.120 1.00 93.31 87 GLY A O 1
ATOM 714 N N . LEU A 1 88 ? 7.373 9.373 -9.062 1.00 93.75 88 LEU A N 1
ATOM 715 C CA . LEU A 1 88 ? 5.937 9.080 -8.959 1.00 93.75 88 LEU A CA 1
ATOM 716 C C . LEU A 1 88 ? 5.442 8.884 -7.523 1.00 93.75 88 LEU A C 1
ATOM 718 O O . LEU A 1 88 ? 4.239 8.724 -7.316 1.00 93.75 88 LEU A O 1
ATOM 722 N N . MET A 1 89 ? 6.318 8.952 -6.521 1.00 94.44 89 MET A N 1
ATOM 723 C CA . MET A 1 89 ? 5.899 8.796 -5.124 1.00 94.44 89 MET A CA 1
ATOM 724 C C . MET A 1 89 ? 4.946 9.886 -4.654 1.00 94.44 89 MET A C 1
ATOM 726 O O . MET A 1 89 ? 4.024 9.595 -3.903 1.00 94.44 89 MET A O 1
ATOM 730 N N . VAL A 1 90 ? 5.103 11.122 -5.133 1.00 94.69 90 VAL A N 1
ATOM 731 C CA . VAL A 1 90 ? 4.184 12.215 -4.783 1.00 94.69 90 VAL A CA 1
ATOM 732 C C . VAL A 1 90 ? 2.754 11.934 -5.274 1.00 94.69 90 VAL A C 1
ATOM 734 O O . VAL A 1 90 ? 1.848 11.910 -4.439 1.00 94.69 90 VAL A O 1
ATOM 737 N N . PRO A 1 91 ? 2.494 11.684 -6.575 1.00 94.62 91 PRO A N 1
ATOM 738 C CA . PRO A 1 91 ? 1.133 11.406 -7.034 1.00 94.62 91 PRO A CA 1
ATOM 739 C C . PRO A 1 91 ? 0.556 10.099 -6.467 1.00 94.62 91 PRO A C 1
ATOM 741 O O . PRO A 1 91 ? -0.639 10.052 -6.171 1.00 94.62 91 PRO A O 1
ATOM 744 N N . ILE A 1 92 ? 1.381 9.065 -6.260 1.00 95.06 92 ILE A N 1
ATOM 745 C CA . ILE A 1 92 ? 0.942 7.819 -5.612 1.00 95.06 92 ILE A CA 1
ATOM 746 C C . ILE A 1 92 ? 0.570 8.083 -4.151 1.00 95.06 92 ILE A C 1
ATOM 748 O O . ILE A 1 92 ? -0.521 7.713 -3.734 1.00 95.06 92 ILE A O 1
ATOM 752 N N . GLY A 1 93 ? 1.417 8.776 -3.390 1.00 94.50 93 GLY A N 1
ATOM 753 C CA . GLY A 1 93 ? 1.166 9.106 -1.987 1.00 94.50 93 GLY A CA 1
ATOM 754 C C . GLY A 1 93 ? -0.094 9.950 -1.803 1.00 94.50 93 GLY A C 1
ATOM 755 O O . GLY A 1 93 ? -0.907 9.672 -0.927 1.00 94.50 93 GLY A O 1
ATOM 756 N N . GLN A 1 94 ? -0.329 10.925 -2.683 1.00 95.69 94 GLN A N 1
ATOM 757 C CA . GLN A 1 94 ? -1.576 11.693 -2.685 1.00 95.69 94 GLN A CA 1
ATOM 758 C C . GLN A 1 94 ? -2.809 10.816 -2.933 1.00 95.69 94 GLN A C 1
ATOM 760 O O . GLN A 1 94 ? -3.850 11.030 -2.315 1.00 95.69 94 GLN A O 1
ATOM 765 N N . TRP A 1 95 ? -2.714 9.847 -3.845 1.00 95.94 95 TRP A N 1
ATOM 766 C CA . TRP A 1 95 ? -3.794 8.892 -4.081 1.00 95.94 95 TRP A CA 1
ATOM 767 C C . TRP A 1 95 ? -4.015 7.980 -2.869 1.00 95.94 95 TRP A C 1
ATOM 769 O O . TRP A 1 95 ? -5.152 7.867 -2.418 1.00 95.94 95 TRP A O 1
ATOM 779 N N . VAL A 1 96 ? -2.943 7.430 -2.284 1.00 96.06 96 VAL A N 1
ATOM 780 C CA . VAL A 1 96 ? -3.000 6.593 -1.074 1.00 96.06 96 VAL A CA 1
ATOM 781 C C . VAL A 1 96 ? -3.676 7.339 0.072 1.00 96.06 96 VAL A C 1
ATOM 783 O O . VAL A 1 96 ? -4.574 6.790 0.699 1.00 96.06 96 VAL A O 1
ATOM 786 N N . LEU A 1 97 ? -3.289 8.592 0.332 1.00 95.00 97 LEU A N 1
ATOM 787 C CA . LEU A 1 97 ? -3.873 9.397 1.407 1.00 95.00 97 LEU A CA 1
ATOM 788 C C . LEU A 1 97 ? -5.366 9.646 1.195 1.00 95.00 97 LEU A C 1
ATOM 790 O O . LEU A 1 97 ? -6.147 9.499 2.131 1.00 95.00 97 LEU A O 1
ATOM 794 N N . ARG A 1 98 ? -5.781 9.993 -0.030 1.00 95.81 98 ARG A N 1
ATOM 795 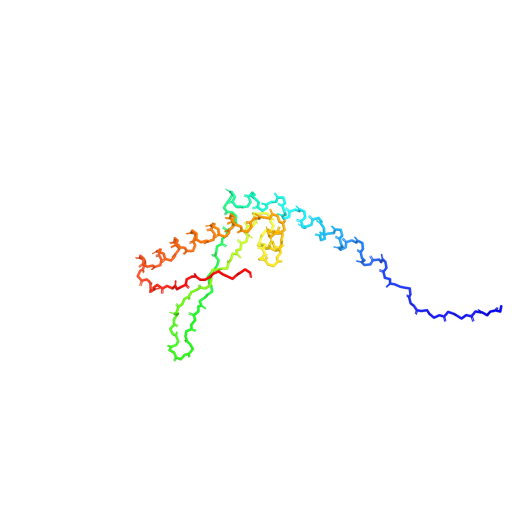C CA . ARG A 1 98 ? -7.204 10.192 -0.340 1.00 95.81 98 ARG A CA 1
ATOM 796 C C . ARG A 1 98 ? -8.011 8.917 -0.114 1.00 95.81 98 ARG A C 1
ATOM 798 O O . ARG A 1 98 ? -9.044 8.974 0.545 1.00 95.81 98 ARG A O 1
ATOM 805 N N . GLU A 1 99 ? -7.524 7.789 -0.622 1.00 95.56 99 GLU A N 1
ATOM 806 C CA . GLU A 1 99 ? -8.210 6.500 -0.510 1.00 95.56 99 GLU A CA 1
ATOM 807 C C . GLU A 1 99 ? -8.267 6.015 0.948 1.00 95.56 99 GLU A C 1
ATOM 809 O O . GLU A 1 99 ? -9.307 5.573 1.430 1.00 95.56 99 GLU A O 1
ATOM 814 N N . ALA A 1 100 ? -7.171 6.175 1.696 1.00 94.19 100 ALA A N 1
ATOM 815 C CA . ALA A 1 100 ? -7.100 5.868 3.121 1.00 94.19 100 ALA A CA 1
ATOM 816 C C . ALA A 1 100 ? -8.104 6.689 3.942 1.00 94.19 100 ALA A C 1
ATOM 818 O O . ALA A 1 100 ? -8.830 6.123 4.758 1.00 94.19 100 ALA A O 1
ATOM 819 N N . CYS A 1 101 ? -8.178 8.003 3.707 1.00 93.88 101 CYS A N 1
ATOM 820 C CA . CYS A 1 101 ? -9.133 8.878 4.385 1.00 93.88 101 CYS A CA 1
ATOM 821 C C . CYS A 1 101 ? -10.583 8.530 4.027 1.00 93.88 101 CYS A C 1
ATOM 823 O O . CYS A 1 101 ? -11.429 8.463 4.918 1.00 93.88 101 CYS A O 1
ATOM 825 N N . ALA A 1 102 ? -10.871 8.267 2.749 1.00 94.12 102 ALA A N 1
ATOM 826 C CA . ALA A 1 102 ? -12.202 7.856 2.308 1.00 94.12 102 ALA A CA 1
ATOM 827 C C . ALA A 1 102 ? -12.632 6.535 2.968 1.00 94.12 102 ALA A C 1
ATOM 829 O O . ALA A 1 102 ? -13.746 6.427 3.481 1.00 94.12 102 ALA A O 1
ATOM 830 N N . GLN A 1 103 ? -11.729 5.552 3.033 1.00 93.62 103 GLN A N 1
ATOM 831 C CA . GLN A 1 103 ? -12.003 4.277 3.690 1.00 93.62 103 GLN A CA 1
ATOM 832 C C . GLN A 1 103 ? -12.190 4.423 5.206 1.00 93.62 103 GLN A C 1
ATOM 834 O O . GLN A 1 103 ? -13.066 3.767 5.775 1.00 93.62 103 GLN A O 1
ATOM 839 N N . ALA A 1 104 ? -11.398 5.280 5.857 1.00 90.56 104 ALA A N 1
ATOM 840 C CA . ALA A 1 104 ? -11.542 5.569 7.279 1.00 90.56 104 ALA A CA 1
ATOM 841 C C . ALA A 1 104 ? -12.906 6.206 7.587 1.00 90.56 104 ALA A C 1
ATOM 843 O O . ALA A 1 104 ? -13.571 5.788 8.535 1.00 90.56 104 ALA A O 1
ATOM 844 N N . GLN A 1 105 ? -13.363 7.146 6.752 1.00 91.44 105 GLN A N 1
ATOM 845 C CA . GLN A 1 105 ? -14.699 7.729 6.879 1.00 91.44 105 GLN A CA 1
ATOM 846 C C . GLN A 1 105 ? -15.792 6.668 6.701 1.00 91.44 105 GLN A C 1
ATOM 848 O O . GLN A 1 105 ? -16.679 6.564 7.541 1.00 91.44 105 GLN A O 1
ATOM 853 N N . ALA A 1 106 ? -15.682 5.807 5.685 1.00 92.00 106 ALA A N 1
ATOM 854 C CA . ALA A 1 106 ? -16.645 4.726 5.467 1.00 92.00 106 ALA A CA 1
ATOM 855 C C . ALA A 1 106 ? -16.734 3.753 6.660 1.00 92.00 106 ALA A C 1
ATOM 857 O O . ALA A 1 106 ? -17.796 3.200 6.946 1.00 92.00 106 ALA A O 1
ATOM 858 N N . TRP A 1 107 ? -15.632 3.534 7.384 1.00 90.62 107 TRP A N 1
ATOM 859 C CA . TRP A 1 107 ? -15.651 2.757 8.624 1.00 90.62 107 TRP A CA 1
ATOM 860 C C . TRP A 1 107 ? -16.370 3.478 9.761 1.00 90.62 107 TRP A C 1
ATOM 862 O O . TRP A 1 107 ? -17.157 2.834 10.455 1.00 90.62 107 TRP A O 1
ATOM 872 N N . ILE A 1 108 ? -16.136 4.783 9.924 1.00 87.50 108 ILE A N 1
ATOM 873 C CA . ILE A 1 108 ? -16.838 5.614 10.912 1.00 87.50 108 ILE A CA 1
ATOM 874 C C . ILE A 1 108 ? -18.346 5.583 10.646 1.00 87.50 108 ILE A C 1
ATOM 876 O O . ILE A 1 108 ? -19.121 5.307 11.562 1.00 87.50 108 ILE A O 1
ATOM 880 N N . ASP A 1 109 ? -18.755 5.772 9.391 1.00 90.56 109 ASP A N 1
ATOM 881 C CA . ASP A 1 109 ? -20.163 5.768 8.979 1.00 90.56 109 ASP A CA 1
ATOM 882 C C . ASP A 1 109 ? -20.823 4.397 9.209 1.00 90.56 109 ASP A C 1
ATOM 884 O O . ASP A 1 109 ? -21.999 4.307 9.557 1.00 90.56 109 ASP A O 1
ATOM 888 N N . ALA A 1 110 ? -20.049 3.314 9.090 1.00 90.12 110 ALA A N 1
ATOM 889 C CA . ALA A 1 110 ? -20.478 1.954 9.413 1.00 90.12 110 ALA A CA 1
ATOM 890 C C . ALA A 1 110 ? -20.453 1.631 10.925 1.00 90.12 110 ALA A C 1
ATOM 892 O O . ALA A 1 110 ? -20.610 0.468 11.305 1.00 90.12 110 ALA A O 1
ATOM 893 N N . GLY A 1 111 ? -20.213 2.620 11.793 1.00 83.94 111 GLY A N 1
ATOM 894 C CA . GLY A 1 111 ? -20.173 2.460 13.249 1.00 83.94 111 GLY A CA 1
ATOM 895 C C . GLY A 1 111 ? -18.916 1.760 13.778 1.00 83.94 111 GLY A C 1
ATOM 896 O O . GLY A 1 111 ? -18.895 1.305 14.924 1.00 83.94 111 GLY A O 1
ATOM 897 N N . ARG A 1 112 ? -17.858 1.645 12.967 1.00 77.44 112 ARG A N 1
ATOM 898 C CA . ARG A 1 112 ? -16.564 1.101 13.402 1.00 77.44 112 ARG A CA 1
ATOM 899 C C . ARG A 1 112 ? -15.732 2.227 14.016 1.00 77.44 112 ARG A C 1
ATOM 901 O O . ARG A 1 112 ? -15.685 3.335 13.492 1.00 77.44 112 ARG A O 1
ATOM 908 N N . ARG A 1 113 ? -15.076 1.950 15.149 1.00 61.75 113 ARG A N 1
ATOM 909 C CA . ARG A 1 113 ? -14.244 2.943 15.854 1.00 61.75 113 ARG A CA 1
ATOM 910 C C . ARG A 1 113 ? -13.123 3.461 14.938 1.00 61.75 113 ARG A C 1
ATOM 912 O O . ARG A 1 113 ? -12.594 2.670 14.151 1.00 61.75 113 ARG A O 1
ATOM 919 N N . PRO A 1 114 ? -12.754 4.753 15.037 1.00 55.09 114 PRO A N 1
ATOM 920 C CA . PRO A 1 114 ? -11.762 5.352 14.157 1.00 55.09 114 PRO A CA 1
ATOM 921 C C . PRO A 1 114 ? -10.433 4.620 14.320 1.00 55.09 114 PRO A C 1
ATOM 923 O O . PRO A 1 114 ? -9.914 4.461 15.422 1.00 55.09 114 PRO A O 1
ATOM 926 N N . THR A 1 115 ? -9.912 4.139 13.201 1.00 57.19 115 THR A N 1
ATOM 927 C CA . THR A 1 115 ? -8.622 3.469 13.115 1.00 57.19 115 THR A CA 1
ATOM 928 C C . THR A 1 115 ? -7.641 4.450 12.505 1.00 57.19 115 THR A C 1
ATOM 930 O O . THR A 1 115 ? -7.872 4.975 11.419 1.00 57.19 115 THR A O 1
ATOM 933 N N . THR A 1 116 ? -6.541 4.723 13.201 1.00 63.34 116 THR A N 1
ATOM 934 C CA . THR A 1 116 ? -5.424 5.466 12.616 1.00 63.34 116 THR A CA 1
ATOM 935 C C . THR A 1 116 ? -4.948 4.718 11.378 1.00 63.34 116 THR A C 1
ATOM 937 O O . THR A 1 116 ? -4.528 3.567 11.504 1.00 63.34 116 THR A O 1
ATOM 940 N N . VAL A 1 117 ? -5.018 5.356 10.205 1.00 59.50 117 VAL A N 1
ATOM 941 C CA . VAL A 1 117 ? -4.467 4.808 8.965 1.00 59.50 117 VAL A CA 1
ATOM 942 C C . VAL A 1 117 ? -3.079 5.391 8.734 1.00 59.50 117 VAL A C 1
ATOM 944 O O . VAL A 1 117 ? -2.939 6.579 8.459 1.00 59.50 117 VAL A O 1
ATOM 947 N N . ALA A 1 118 ? -2.050 4.557 8.871 1.00 61.12 118 ALA A N 1
ATOM 948 C CA . ALA A 1 118 ? -0.667 4.920 8.562 1.00 61.12 118 ALA A CA 1
ATOM 949 C C . ALA A 1 118 ? -0.230 4.233 7.264 1.00 61.12 118 ALA A C 1
ATOM 951 O O . ALA A 1 118 ? -0.602 3.085 7.027 1.00 61.12 118 ALA A O 1
ATOM 952 N N . TRP A 1 119 ? 0.555 4.922 6.441 1.00 49.72 119 TRP A N 1
ATOM 953 C CA . TRP A 1 119 ? 1.210 4.336 5.273 1.00 49.72 119 TRP A CA 1
ATOM 954 C C . TRP A 1 119 ? 2.707 4.224 5.552 1.00 49.72 119 TRP A C 1
ATOM 956 O O . TRP A 1 119 ? 3.323 5.199 5.987 1.00 49.72 119 TRP A O 1
ATOM 966 N N . THR A 1 120 ? 3.269 3.046 5.294 1.00 47.31 120 THR A N 1
ATOM 967 C CA . THR A 1 120 ? 4.712 2.797 5.336 1.00 47.31 120 THR A CA 1
ATOM 968 C C . THR A 1 120 ? 5.188 2.578 3.902 1.00 47.31 120 THR A C 1
ATOM 970 O O . THR A 1 120 ? 4.639 1.725 3.196 1.00 47.31 120 THR A O 1
ATOM 973 N N . SER A 1 121 ? 6.152 3.394 3.470 1.00 48.78 121 SER A N 1
ATOM 974 C CA . SER A 1 121 ? 6.870 3.266 2.195 1.00 48.78 121 SER A CA 1
ATOM 975 C C . SER A 1 121 ? 7.803 2.065 2.190 1.00 48.78 121 SER A C 1
ATOM 977 O O . SER A 1 121 ? 8.555 1.948 3.186 1.00 48.78 121 SER A O 1
#

pLDDT: mean 81.93, std 19.32, range [34.56, 96.56]